Protein AF-A0A1J3HWL4-F1 (afdb_monomer_lite)

Radius of gyration: 14.66 Å; chains: 1; bounding box: 35×36×39 Å

pLDDT: mean 94.01, 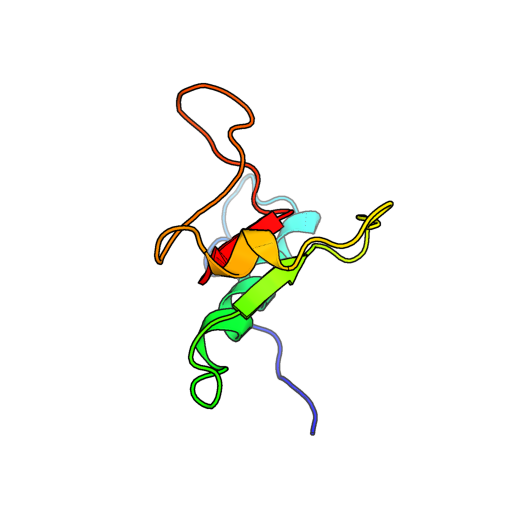std 3.77, range [71.19, 97.44]

Foldseek 3Di:
DDDDADADPCCPPPPDDPVCRRVCVLVCVVVVVVDPKDKAAAPPDDDPDDDPCLRVDDQWDFDDPDPPHGDPRIIMD

Sequence (77 aa):
VRVENLENPYKKQTNFDNRFKLSLNKLYAWSLSNYDRVVMLDADNLFLKNTDELFQCGQFCAVFINPCIFHTGLFVL

Secondary structure (DSSP, 8-state):
-PPPPPPPTTTTSTT--GGGTTGGGGGGGGG-TT-S--EEE-TT---SS--GGGGGS-SSEEEEEETTEEEEEEEE-

Organism: Noccaea caerulescens (NCBI:txid107243)

Structure (mmCIF, N/CA/C/O backbone):
data_AF-A0A1J3HWL4-F1
#
_entry.id   AF-A0A1J3HWL4-F1
#
loop_
_atom_site.group_PDB
_atom_site.id
_atom_site.type_symbol
_atom_site.label_atom_id
_atom_site.label_alt_id
_atom_site.label_comp_id
_atom_site.label_asym_id
_atom_site.label_entity_id
_atom_site.label_seq_id
_atom_site.pdbx_PDB_ins_code
_ato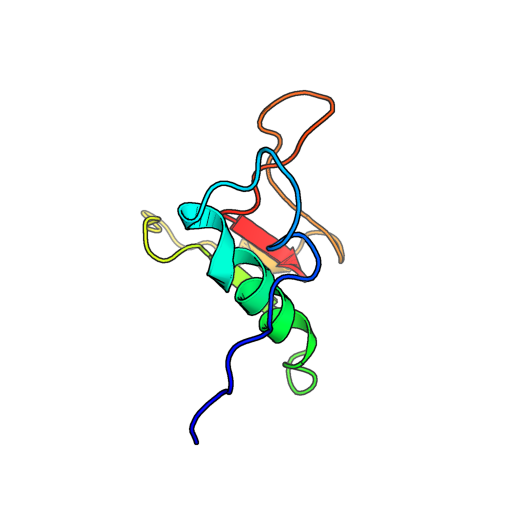m_site.Cartn_x
_atom_site.Cartn_y
_atom_site.Cartn_z
_atom_site.occupancy
_atom_site.B_iso_or_equiv
_atom_site.auth_seq_id
_atom_site.auth_comp_id
_atom_site.auth_asym_id
_atom_site.auth_atom_id
_atom_site.pdbx_PDB_model_num
ATOM 1 N N . VAL A 1 1 ? -7.369 -17.888 -1.326 1.00 71.19 1 VAL A N 1
ATOM 2 C CA . VAL A 1 1 ? -7.299 -17.096 -2.578 1.00 71.19 1 VAL A CA 1
ATOM 3 C C . VAL A 1 1 ? -5.867 -16.612 -2.730 1.00 71.19 1 VAL A C 1
ATOM 5 O O . VAL A 1 1 ? -5.317 -16.143 -1.743 1.00 71.19 1 VAL A O 1
ATOM 8 N N . ARG A 1 2 ? -5.235 -16.802 -3.892 1.00 84.31 2 ARG A N 1
ATOM 9 C CA . ARG A 1 2 ? -3.884 -16.291 -4.173 1.00 84.31 2 ARG A CA 1
ATOM 10 C C . ARG A 1 2 ? -4.030 -14.958 -4.901 1.00 84.31 2 ARG A C 1
ATOM 12 O O . ARG A 1 2 ? -4.803 -14.886 -5.850 1.00 84.31 2 ARG A O 1
ATOM 19 N N . VAL A 1 3 ? -3.333 -13.926 -4.436 1.00 88.19 3 VAL A N 1
ATOM 20 C CA . VAL A 1 3 ? -3.256 -12.634 -5.130 1.00 88.19 3 VAL A CA 1
ATOM 21 C C . VAL A 1 3 ? -2.045 -12.690 -6.054 1.00 88.19 3 VAL A C 1
ATOM 23 O O . VAL A 1 3 ? -0.947 -13.035 -5.611 1.00 88.19 3 VAL A O 1
ATOM 26 N N . GLU A 1 4 ? -2.257 -12.427 -7.341 1.00 94.81 4 GLU A N 1
ATOM 27 C CA . GLU A 1 4 ? -1.171 -12.375 -8.320 1.00 94.81 4 GLU A CA 1
ATOM 28 C C . GLU A 1 4 ? -0.318 -11.119 -8.118 1.00 94.81 4 GLU A C 1
ATOM 30 O O . GLU A 1 4 ? -0.800 -10.093 -7.645 1.00 94.81 4 GLU A O 1
ATOM 35 N N . ASN A 1 5 ? 0.969 -11.202 -8.455 1.00 95.19 5 ASN A N 1
ATOM 36 C CA . ASN A 1 5 ? 1.865 -10.055 -8.333 1.00 95.19 5 ASN A CA 1
ATOM 37 C C . ASN A 1 5 ? 1.618 -9.053 -9.463 1.00 95.19 5 ASN A C 1
ATOM 39 O O . ASN A 1 5 ? 1.514 -9.433 -10.630 1.00 95.19 5 ASN A O 1
ATOM 43 N N . LEU A 1 6 ? 1.636 -7.768 -9.124 1.00 94.56 6 LEU A N 1
ATOM 44 C CA . LEU A 1 6 ? 1.633 -6.689 -10.091 1.00 94.56 6 LEU A CA 1
ATOM 45 C C . LEU A 1 6 ? 3.051 -6.459 -10.620 1.00 94.56 6 LEU A C 1
ATOM 47 O O . LEU A 1 6 ? 3.988 -6.163 -9.876 1.00 94.56 6 LEU A O 1
ATOM 51 N N . GLU A 1 7 ? 3.206 -6.592 -11.934 1.00 93.06 7 GLU A N 1
ATOM 52 C CA . GLU A 1 7 ? 4.473 -6.354 -12.617 1.00 93.06 7 GLU A CA 1
ATOM 53 C C . GLU A 1 7 ? 4.819 -4.862 -12.615 1.00 93.06 7 GLU A C 1
ATOM 55 O O . GLU A 1 7 ? 4.068 -4.035 -13.133 1.00 93.06 7 GLU A O 1
ATOM 60 N N . ASN A 1 8 ? 5.984 -4.509 -12.067 1.00 94.94 8 ASN A N 1
ATOM 61 C CA . ASN A 1 8 ? 6.437 -3.123 -12.055 1.00 94.94 8 ASN A CA 1
ATOM 62 C C . ASN A 1 8 ? 6.733 -2.640 -13.497 1.00 94.94 8 ASN A C 1
ATOM 64 O O . ASN A 1 8 ? 7.643 -3.182 -14.139 1.00 94.94 8 ASN A O 1
ATOM 68 N N . PRO A 1 9 ? 6.025 -1.617 -14.023 1.00 95.00 9 PRO A N 1
ATOM 69 C CA . PRO A 1 9 ? 6.207 -1.135 -15.394 1.00 95.00 9 PRO A CA 1
ATOM 70 C C . PRO A 1 9 ? 7.594 -0.519 -15.621 1.00 95.00 9 PRO A C 1
ATOM 72 O O . PRO A 1 9 ? 8.071 -0.465 -16.754 1.00 95.00 9 PRO A O 1
ATOM 75 N N . TYR A 1 10 ? 8.280 -0.117 -14.550 1.00 94.69 10 TYR A N 1
ATOM 76 C CA . TYR A 1 10 ? 9.610 0.482 -14.595 1.00 94.69 10 TYR A CA 1
ATOM 77 C C . TYR A 1 10 ? 10.748 -0.545 -14.532 1.00 94.69 10 TYR A C 1
ATOM 79 O O . TYR A 1 10 ? 11.910 -0.161 -14.638 1.00 94.69 10 TYR A O 1
ATOM 87 N N . LYS A 1 11 ? 10.451 -1.853 -14.445 1.00 93.94 11 L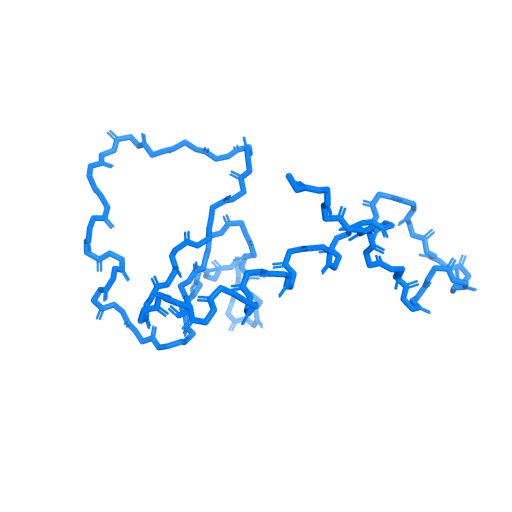YS A N 1
ATOM 88 C CA . LYS A 1 11 ? 11.458 -2.925 -14.295 1.00 93.94 11 LYS A CA 1
ATOM 89 C C . LYS A 1 11 ? 12.534 -2.990 -15.390 1.00 93.94 11 LYS A C 1
ATOM 91 O O . LYS A 1 11 ? 13.527 -3.686 -15.224 1.00 93.94 11 LYS A O 1
ATOM 96 N N . LYS A 1 12 ? 12.304 -2.339 -16.536 1.00 93.88 12 LYS A N 1
ATOM 97 C CA . LYS A 1 12 ? 13.227 -2.296 -17.686 1.00 93.88 12 LYS A CA 1
ATOM 98 C C . LYS A 1 12 ? 14.077 -1.020 -17.744 1.00 93.88 12 LYS A C 1
ATOM 100 O O . LYS A 1 12 ? 14.839 -0.856 -18.692 1.00 93.88 12 LYS A O 1
ATOM 105 N N . GLN A 1 13 ? 13.918 -0.093 -16.798 1.00 95.75 13 GLN A N 1
ATOM 106 C CA . GLN A 1 13 ? 14.734 1.120 -16.754 1.00 95.75 13 GLN A CA 1
ATOM 107 C C . GLN A 1 13 ? 16.189 0.783 -16.415 1.00 95.75 13 GLN A C 1
ATOM 109 O O . GLN A 1 13 ? 16.462 -0.143 -15.656 1.00 95.75 13 GLN A O 1
ATOM 114 N N . THR A 1 14 ? 17.125 1.560 -16.961 1.00 94.00 14 THR A N 1
ATOM 115 C CA . THR A 1 14 ? 18.574 1.335 -16.809 1.00 94.00 14 THR A CA 1
ATOM 116 C C . THR A 1 14 ? 19.038 1.345 -15.353 1.00 94.00 14 THR A C 1
ATOM 118 O O . THR A 1 14 ? 19.913 0.567 -14.995 1.00 94.00 14 THR A O 1
ATOM 121 N N . ASN A 1 15 ? 18.415 2.171 -14.508 1.00 93.62 15 ASN A N 1
ATOM 122 C CA . ASN A 1 15 ? 18.737 2.307 -13.084 1.00 93.62 15 ASN A CA 1
ATOM 123 C C . ASN A 1 15 ? 17.661 1.678 -12.182 1.00 93.62 15 ASN A C 1
ATOM 125 O O . ASN A 1 15 ? 17.401 2.171 -11.085 1.00 93.62 15 ASN A O 1
ATOM 129 N N . PHE A 1 16 ? 16.976 0.634 -12.658 1.00 94.81 16 PHE A N 1
ATOM 130 C CA . PHE A 1 16 ? 15.958 -0.040 -11.861 1.00 94.81 16 PHE A CA 1
ATOM 131 C C . PHE A 1 16 ? 16.594 -0.864 -10.736 1.00 94.81 16 PHE A C 1
ATOM 133 O O . PHE A 1 16 ? 17.356 -1.797 -10.984 1.00 94.81 16 PHE A O 1
ATOM 140 N N . ASP A 1 17 ? 16.236 -0.552 -9.492 1.00 94.81 17 ASP A N 1
ATOM 141 C CA . ASP A 1 17 ? 16.625 -1.361 -8.341 1.00 94.81 17 ASP A CA 1
ATOM 142 C C . ASP A 1 17 ? 15.616 -2.504 -8.135 1.00 94.81 17 ASP A C 1
ATOM 144 O O . ASP A 1 17 ? 14.418 -2.289 -7.918 1.00 94.81 17 ASP A O 1
ATOM 148 N N . ASN A 1 18 ? 16.126 -3.739 -8.176 1.00 93.12 18 ASN A N 1
ATOM 149 C CA . ASN A 1 18 ? 15.352 -4.971 -8.024 1.00 93.12 18 ASN A CA 1
ATOM 150 C C . ASN A 1 18 ? 14.524 -5.025 -6.737 1.00 93.12 18 ASN A C 1
ATOM 152 O O . ASN A 1 18 ? 13.503 -5.718 -6.707 1.00 93.12 18 ASN A O 1
ATOM 156 N N . ARG A 1 19 ? 14.901 -4.284 -5.690 1.00 93.06 19 ARG A N 1
ATOM 157 C CA . ARG A 1 19 ? 14.113 -4.212 -4.455 1.00 93.06 19 ARG A CA 1
ATOM 158 C C . ARG A 1 19 ? 12.709 -3.638 -4.676 1.00 93.06 19 ARG A C 1
ATOM 160 O O . ARG A 1 19 ? 11.796 -3.965 -3.926 1.00 93.06 19 ARG A O 1
ATOM 167 N N . PHE A 1 20 ? 12.510 -2.835 -5.726 1.00 92.44 20 PHE A N 1
ATOM 168 C CA . PHE A 1 20 ? 11.209 -2.249 -6.058 1.00 92.44 20 PHE A CA 1
ATOM 169 C C . PHE A 1 20 ? 10.351 -3.120 -6.982 1.00 92.44 20 PHE A C 1
ATOM 171 O O . PHE A 1 20 ? 9.260 -2.708 -7.387 1.00 92.44 20 PHE A O 1
ATOM 178 N N . LYS A 1 21 ? 10.804 -4.337 -7.318 1.00 95.06 21 LYS A N 1
ATOM 179 C CA . LYS A 1 21 ? 10.103 -5.254 -8.234 1.00 95.06 21 LYS A CA 1
ATOM 180 C C . LYS A 1 21 ? 8.634 -5.467 -7.866 1.00 95.06 2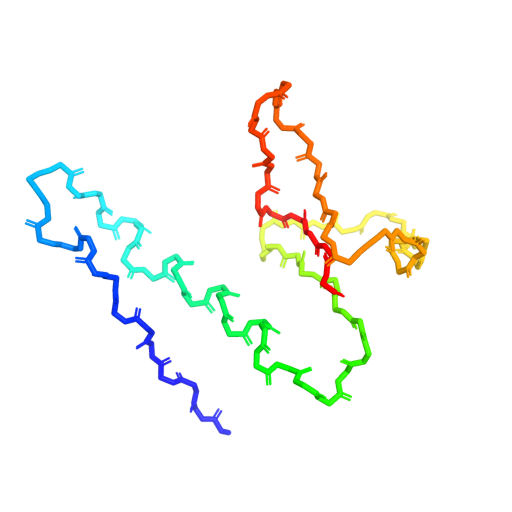1 LYS A C 1
ATOM 182 O O . LYS A 1 21 ? 7.806 -5.537 -8.765 1.00 95.06 21 LYS A O 1
ATOM 187 N N . LEU A 1 22 ? 8.325 -5.544 -6.572 1.00 94.44 22 LEU A N 1
ATOM 188 C CA . LEU A 1 22 ? 6.981 -5.834 -6.061 1.00 94.44 22 LEU A CA 1
ATOM 189 C C . LEU A 1 22 ? 6.352 -4.664 -5.291 1.00 94.44 22 LEU A C 1
ATOM 191 O O . LEU A 1 22 ? 5.288 -4.825 -4.702 1.00 94.44 22 LEU A O 1
ATOM 195 N N . SER A 1 23 ? 6.968 -3.476 -5.288 1.00 93.12 23 SER A N 1
ATOM 196 C CA . SER A 1 23 ? 6.474 -2.343 -4.488 1.00 93.12 23 SER A CA 1
ATOM 197 C C . SER A 1 23 ? 5.064 -1.898 -4.869 1.00 93.12 23 SER A C 1
ATOM 199 O O . SER A 1 23 ? 4.335 -1.399 -4.017 1.00 93.12 23 SER A O 1
ATOM 201 N N . LEU A 1 24 ? 4.652 -2.117 -6.120 1.00 94.56 24 LEU A N 1
ATOM 202 C CA . LEU A 1 24 ? 3.310 -1.761 -6.574 1.00 94.56 24 LEU A CA 1
ATOM 203 C C . LEU A 1 24 ? 2.222 -2.743 -6.123 1.00 94.56 24 LEU A C 1
ATOM 205 O O . LEU A 1 24 ? 1.048 -2.403 -6.224 1.00 94.56 24 LEU A O 1
ATOM 209 N N . ASN A 1 25 ? 2.568 -3.899 -5.544 1.00 95.06 25 ASN A N 1
ATOM 210 C CA . ASN A 1 25 ? 1.573 -4.769 -4.906 1.00 95.06 25 ASN A CA 1
ATOM 211 C C . ASN A 1 25 ? 0.825 -4.051 -3.774 1.00 95.06 25 ASN A C 1
ATOM 213 O O . ASN A 1 25 ? -0.317 -4.399 -3.487 1.00 95.06 25 ASN A O 1
ATOM 217 N N . LYS A 1 26 ? 1.423 -3.016 -3.164 1.00 94.69 26 LYS A N 1
ATOM 218 C CA . LYS A 1 26 ? 0.739 -2.167 -2.177 1.00 94.69 26 LYS A CA 1
ATOM 219 C C . LYS A 1 26 ? -0.553 -1.545 -2.727 1.00 94.69 26 LYS A C 1
ATOM 221 O O . LYS A 1 26 ? -1.476 -1.292 -1.963 1.00 94.69 26 LYS A O 1
ATOM 226 N N . LEU A 1 27 ? -0.653 -1.345 -4.046 1.00 94.62 27 LEU A N 1
ATOM 227 C CA . LEU A 1 27 ? -1.838 -0.771 -4.688 1.00 94.62 27 LEU A CA 1
ATOM 228 C C . LEU A 1 27 ? -3.072 -1.679 -4.616 1.00 94.62 27 LEU A C 1
ATOM 230 O O . LEU A 1 27 ? -4.185 -1.177 -4.749 1.00 94.62 27 LEU A O 1
ATOM 234 N N . TYR A 1 28 ? -2.915 -2.979 -4.330 1.00 95.12 28 TYR A N 1
ATOM 235 C CA . TYR A 1 28 ? -4.061 -3.857 -4.070 1.00 95.12 28 TYR A CA 1
ATOM 236 C C . TYR A 1 28 ? -4.892 -3.414 -2.856 1.00 95.12 28 TYR A C 1
ATOM 238 O O . TYR A 1 28 ? -6.050 -3.805 -2.752 1.00 95.12 28 TYR A O 1
ATOM 246 N N . ALA A 1 29 ? -4.371 -2.542 -1.982 1.00 94.75 29 ALA A N 1
ATOM 247 C CA . ALA A 1 29 ? -5.170 -1.917 -0.928 1.00 94.75 29 ALA A CA 1
ATOM 248 C C . ALA A 1 29 ? -6.410 -1.185 -1.484 1.00 94.75 29 ALA A C 1
ATOM 250 O O . ALA A 1 29 ? -7.474 -1.250 -0.879 1.00 94.75 29 ALA A O 1
ATOM 251 N N . TRP A 1 30 ? -6.326 -0.580 -2.677 1.00 94.75 30 TRP A N 1
ATOM 252 C CA . TRP A 1 30 ? -7.471 0.079 -3.322 1.00 94.75 30 TRP A CA 1
ATOM 253 C C . TRP A 1 30 ? -8.512 -0.890 -3.891 1.00 94.75 30 TRP A C 1
ATOM 255 O O . TRP A 1 30 ? -9.624 -0.463 -4.194 1.00 94.75 30 TRP A O 1
ATOM 265 N N . SER A 1 31 ? -8.203 -2.184 -4.039 1.00 95.19 31 SER A N 1
ATOM 266 C CA . SER A 1 31 ? -9.208 -3.168 -4.459 1.00 95.19 31 SER A CA 1
ATOM 267 C C . SER A 1 31 ? -10.046 -3.698 -3.293 1.00 95.19 31 SER A C 1
ATOM 269 O O . SER A 1 31 ? -10.922 -4.533 -3.505 1.00 95.19 31 SER A O 1
ATOM 271 N N . LEU A 1 32 ? -9.798 -3.239 -2.062 1.00 94.75 32 LEU A N 1
ATOM 272 C CA . LEU A 1 32 ? -10.570 -3.575 -0.864 1.00 94.75 32 LEU A CA 1
ATOM 273 C C . LEU A 1 32 ? -11.893 -2.786 -0.801 1.00 94.75 32 LEU A C 1
ATOM 275 O O . LEU A 1 32 ? -12.230 -2.194 0.217 1.00 94.75 32 LEU A O 1
ATOM 279 N N . SER A 1 33 ? -12.677 -2.813 -1.881 1.00 95.38 33 SER A N 1
ATOM 280 C CA . SER A 1 33 ? -13.912 -2.025 -2.047 1.00 95.38 33 SER A CA 1
ATOM 281 C C . SER A 1 33 ? -15.057 -2.396 -1.097 1.00 95.38 33 SER A C 1
ATOM 283 O O . SER A 1 33 ? -16.099 -1.753 -1.116 1.00 95.38 33 SER A O 1
ATOM 285 N N . ASN A 1 34 ? -14.894 -3.457 -0.304 1.00 97.06 34 ASN A N 1
ATOM 286 C CA . ASN A 1 34 ? -15.865 -3.877 0.708 1.00 97.06 34 ASN A CA 1
ATOM 287 C C . ASN A 1 34 ? -15.683 -3.135 2.043 1.00 97.06 34 ASN A C 1
ATOM 289 O O . ASN A 1 34 ? -16.421 -3.405 2.987 1.00 97.06 34 ASN A O 1
ATOM 293 N N . TYR A 1 35 ? -14.680 -2.260 2.138 1.00 95.75 35 TYR A N 1
ATOM 294 C CA . TYR A 1 35 ? -14.401 -1.445 3.312 1.00 95.75 35 TYR A CA 1
ATOM 295 C C . TYR A 1 35 ? -14.602 0.025 2.966 1.00 95.75 35 TYR A C 1
ATOM 297 O O . TYR A 1 35 ? -14.129 0.486 1.929 1.00 95.75 35 TYR A O 1
ATOM 305 N N . ASP A 1 36 ? -15.247 0.764 3.866 1.00 93.88 36 ASP A N 1
ATOM 306 C CA . ASP A 1 36 ? -15.395 2.214 3.717 1.00 93.88 36 ASP A CA 1
ATOM 307 C C . ASP A 1 36 ? -14.050 2.933 3.862 1.00 93.88 36 ASP A C 1
ATOM 309 O O . ASP A 1 36 ? -13.829 3.974 3.248 1.00 93.88 36 ASP A O 1
ATOM 313 N N . ARG A 1 37 ? -13.164 2.381 4.704 1.00 94.25 37 ARG A N 1
ATOM 314 C CA . ARG A 1 37 ? -11.863 2.953 5.057 1.00 94.25 37 ARG A CA 1
ATOM 315 C C . ARG A 1 37 ? -10.827 1.869 5.315 1.00 94.25 37 ARG A C 1
ATOM 317 O O . ARG A 1 37 ? -11.140 0.857 5.946 1.00 94.25 37 ARG A O 1
ATOM 324 N N . VAL A 1 38 ? -9.583 2.109 4.906 1.00 95.62 38 VAL A N 1
ATOM 325 C CA . VAL A 1 38 ? -8.462 1.181 5.133 1.00 95.62 38 VAL A CA 1
ATOM 326 C C . VAL A 1 38 ? -7.252 1.939 5.667 1.00 95.62 38 VAL A C 1
ATOM 328 O O . VAL A 1 38 ? -6.787 2.891 5.051 1.00 95.62 38 VAL A O 1
ATOM 331 N N . VAL A 1 39 ? -6.694 1.483 6.790 1.00 95.81 39 VAL A N 1
ATOM 332 C CA . VAL A 1 39 ? -5.366 1.909 7.254 1.00 95.81 39 VAL A CA 1
ATOM 333 C C . VAL A 1 39 ? -4.352 0.875 6.775 1.00 95.81 39 VAL A C 1
ATOM 335 O O . VAL A 1 39 ? -4.389 -0.279 7.199 1.00 95.81 39 VAL A O 1
ATOM 338 N N . MET A 1 40 ? -3.455 1.281 5.880 1.00 95.69 40 MET A N 1
ATOM 339 C CA . MET A 1 40 ? -2.343 0.453 5.422 1.00 95.69 40 MET A CA 1
ATOM 340 C C . MET A 1 40 ? -1.128 0.700 6.315 1.00 95.69 40 MET A C 1
ATOM 342 O O . MET A 1 40 ? -0.720 1.848 6.492 1.00 95.69 40 MET A O 1
ATOM 346 N N . LEU A 1 41 ? -0.538 -0.377 6.833 1.00 96.31 41 LEU A N 1
ATOM 347 C CA . LEU A 1 41 ? 0.701 -0.369 7.609 1.00 96.31 41 LEU A CA 1
ATOM 348 C C . LEU A 1 41 ? 1.693 -1.349 6.974 1.00 96.31 41 LEU A C 1
ATOM 350 O O . LEU A 1 41 ? 1.334 -2.495 6.692 1.00 96.31 41 LEU A O 1
ATOM 354 N N . ASP A 1 42 ? 2.933 -0.919 6.759 1.00 95.31 42 ASP A N 1
ATOM 355 C CA . ASP A 1 42 ? 3.995 -1.811 6.301 1.00 95.31 42 ASP A CA 1
ATOM 356 C C . ASP A 1 42 ? 4.317 -2.877 7.360 1.00 95.31 42 ASP A C 1
ATOM 358 O O . ASP A 1 42 ? 4.242 -2.651 8.568 1.00 95.31 42 ASP A O 1
ATOM 362 N N . ALA A 1 43 ? 4.703 -4.068 6.897 1.00 95.06 43 ALA A N 1
ATOM 363 C CA . ALA A 1 43 ? 4.951 -5.227 7.758 1.00 95.06 43 ALA A CA 1
ATOM 364 C C . ALA A 1 43 ? 6.153 -5.062 8.710 1.00 95.06 43 ALA A C 1
ATOM 366 O O . ALA A 1 43 ? 6.344 -5.880 9.607 1.00 95.06 43 ALA A O 1
ATOM 367 N N . ASP A 1 44 ? 6.975 -4.035 8.502 1.00 95.38 44 ASP A N 1
ATOM 368 C CA . ASP A 1 44 ? 8.116 -3.670 9.341 1.00 95.38 44 ASP A CA 1
ATOM 369 C C . ASP A 1 44 ? 7.782 -2.553 10.347 1.00 95.38 44 ASP A C 1
ATOM 371 O O . ASP A 1 44 ? 8.675 -2.000 10.994 1.00 95.38 44 ASP A O 1
ATOM 375 N N . ASN A 1 45 ? 6.504 -2.200 10.509 1.00 94.50 45 ASN A N 1
ATOM 376 C CA . ASN A 1 45 ? 6.043 -1.245 11.511 1.00 94.50 45 ASN A CA 1
ATOM 377 C C . ASN A 1 45 ? 5.219 -1.936 12.608 1.00 94.50 45 ASN A C 1
ATOM 379 O O . ASN A 1 45 ? 4.604 -2.981 12.402 1.00 94.50 45 ASN A O 1
ATOM 383 N N . LEU A 1 46 ? 5.213 -1.334 13.800 1.00 96.50 46 LEU A N 1
ATOM 384 C CA . LEU A 1 46 ? 4.516 -1.850 14.977 1.00 96.50 46 LEU A CA 1
ATOM 385 C C . LEU A 1 46 ? 3.740 -0.726 15.666 1.00 96.50 46 LEU A C 1
ATOM 387 O O . LEU A 1 46 ? 4.309 0.314 16.002 1.00 96.50 46 LEU A O 1
ATOM 391 N N . PHE A 1 47 ? 2.458 -0.957 15.941 1.00 96.00 47 PHE A N 1
ATOM 392 C CA . PHE A 1 47 ? 1.677 -0.071 16.800 1.00 96.00 47 PHE A CA 1
ATOM 393 C C . PHE A 1 47 ? 2.007 -0.318 18.273 1.00 96.00 47 PHE A C 1
ATOM 395 O O . PHE A 1 47 ? 1.947 -1.444 18.759 1.00 96.00 47 PHE A O 1
ATOM 402 N N . LEU A 1 48 ? 2.330 0.755 18.996 1.00 97.44 48 LEU A N 1
ATOM 403 C CA . LEU A 1 48 ? 2.614 0.706 20.437 1.00 97.44 48 LEU A CA 1
ATOM 404 C C . LEU A 1 48 ? 1.404 1.102 21.299 1.00 97.44 48 LEU A C 1
ATOM 406 O O . LEU A 1 48 ? 1.436 0.954 22.519 1.00 97.44 48 LEU A O 1
ATOM 410 N N . LYS A 1 49 ? 0.361 1.659 20.674 1.00 97.31 49 LYS A N 1
ATOM 411 C CA . LYS A 1 49 ? -0.874 2.163 21.290 1.00 97.31 49 LYS A CA 1
ATOM 412 C C . LYS A 1 49 ? -2.057 1.898 20.348 1.00 97.31 49 LYS A C 1
ATOM 414 O O . LYS A 1 49 ? -1.837 1.571 19.182 1.00 97.31 49 LYS A O 1
ATOM 419 N N . ASN A 1 50 ? -3.288 2.031 20.850 1.00 96.94 50 ASN A N 1
ATOM 420 C CA . ASN A 1 50 ? -4.479 2.084 19.994 1.00 96.94 50 ASN A CA 1
ATOM 421 C C . ASN A 1 50 ? -4.330 3.246 18.989 1.00 96.94 50 ASN A C 1
ATOM 423 O O . ASN A 1 50 ? -3.721 4.257 19.337 1.00 96.94 50 ASN A O 1
ATOM 427 N N . THR A 1 51 ? -4.810 3.044 17.761 1.00 96.19 51 THR A N 1
ATOM 428 C CA . THR A 1 51 ? -4.669 3.990 16.642 1.00 96.19 51 THR A CA 1
ATOM 429 C C . THR A 1 51 ? -5.985 4.188 15.883 1.00 96.19 51 THR A C 1
ATOM 431 O O . THR A 1 51 ? -5.991 4.531 14.699 1.00 96.19 51 THR A O 1
ATOM 434 N N . ASP A 1 52 ? -7.124 3.965 16.544 1.00 96.44 52 ASP A N 1
ATOM 435 C CA . ASP A 1 52 ? -8.446 4.078 15.916 1.00 96.44 52 ASP A CA 1
ATOM 436 C C . ASP A 1 52 ? -8.726 5.512 15.423 1.00 96.44 52 ASP A C 1
ATOM 438 O O . ASP A 1 52 ? -9.507 5.720 14.492 1.00 96.44 52 ASP A O 1
ATOM 442 N N . GLU A 1 53 ? -8.041 6.518 15.974 1.00 95.94 53 GLU A N 1
ATOM 443 C CA . GLU A 1 53 ? -8.091 7.902 15.504 1.00 95.94 53 GLU A CA 1
ATOM 444 C C . GLU A 1 53 ? -7.607 8.080 14.058 1.00 95.94 53 GLU A C 1
ATOM 446 O O . GLU A 1 53 ? -8.010 9.037 13.396 1.00 95.94 53 GLU A O 1
ATOM 451 N N . LEU A 1 54 ? -6.798 7.157 13.521 1.00 95.56 54 LEU A N 1
ATOM 452 C CA . LEU A 1 54 ? -6.346 7.216 12.127 1.00 95.56 54 LEU A CA 1
ATOM 453 C C . LEU A 1 54 ? -7.525 7.164 11.145 1.00 95.56 54 LEU A C 1
ATOM 455 O O . LEU A 1 54 ? -7.495 7.828 10.109 1.00 95.56 54 LEU A O 1
ATOM 459 N N . PHE A 1 55 ? -8.609 6.466 11.499 1.00 95.50 55 PHE A N 1
ATOM 460 C CA . PHE A 1 55 ? -9.833 6.405 10.693 1.00 95.50 55 PHE A CA 1
ATOM 461 C C . PHE A 1 55 ? -10.622 7.724 10.664 1.00 95.50 55 PHE A C 1
ATOM 463 O O . PHE A 1 55 ? -11.578 7.848 9.899 1.00 95.50 55 PHE A O 1
ATOM 470 N N . GLN A 1 56 ? -10.238 8.722 11.466 1.00 94.62 56 GLN A N 1
ATOM 471 C CA . GLN A 1 56 ? -10.862 10.049 11.482 1.00 94.62 56 GLN A CA 1
ATOM 472 C C . GLN A 1 56 ? -10.188 11.037 10.517 1.00 94.62 56 GLN A C 1
ATOM 474 O O . GLN A 1 56 ? -10.704 12.132 10.303 1.00 94.62 56 GLN A O 1
ATOM 479 N N . CYS A 1 57 ? -9.049 10.680 9.916 1.00 93.44 57 CYS A N 1
ATOM 480 C CA . CYS A 1 57 ? -8.346 11.558 8.982 1.00 93.44 57 CYS A CA 1
ATOM 481 C C . CYS A 1 57 ? -9.044 11.607 7.593 1.00 93.44 57 CYS A C 1
ATOM 483 O O . CYS A 1 57 ? -10.024 10.905 7.350 1.00 93.44 57 CYS A O 1
ATOM 485 N N . GLY A 1 58 ? -8.570 12.437 6.656 1.00 87.62 58 GLY A N 1
ATOM 486 C CA . GLY A 1 58 ? -9.062 12.489 5.266 1.00 87.62 58 GLY A CA 1
ATOM 487 C C . GLY A 1 58 ? -8.839 11.211 4.426 1.00 87.62 58 GLY A C 1
ATOM 488 O O . GLY A 1 58 ? -8.311 10.216 4.906 1.00 87.62 58 GLY A O 1
ATOM 489 N N . GLN A 1 59 ? -9.267 11.236 3.159 1.00 77.75 59 GLN A N 1
ATOM 490 C CA . GLN A 1 59 ? -9.303 10.052 2.273 1.00 77.75 59 GLN A CA 1
ATOM 491 C C . GLN A 1 59 ? -7.961 9.726 1.590 1.00 77.75 59 GLN A C 1
ATOM 493 O O . GLN A 1 59 ? -7.753 8.632 1.084 1.00 77.75 59 GLN A O 1
ATOM 498 N N . PHE A 1 60 ? -7.013 10.661 1.611 1.00 93.12 60 PHE A N 1
ATOM 499 C CA . PHE A 1 60 ? -5.610 10.272 1.599 1.00 93.12 60 PHE A CA 1
ATOM 500 C C . PHE A 1 60 ? -4.903 10.985 2.740 1.00 93.12 60 PHE A C 1
ATOM 502 O O . PHE A 1 60 ? -4.821 12.215 2.757 1.00 93.12 60 PHE A O 1
ATOM 509 N N . CYS A 1 61 ? -4.379 10.209 3.681 1.00 94.50 61 CYS A N 1
ATOM 510 C CA . CYS A 1 61 ? -3.482 10.713 4.711 1.00 94.50 61 CYS A CA 1
ATOM 511 C C . CYS A 1 61 ? -2.239 9.862 4.773 1.00 94.50 61 CYS A C 1
ATOM 513 O O . CYS A 1 61 ? -2.319 8.639 4.755 1.00 94.50 61 CYS A O 1
ATOM 515 N N . ALA A 1 62 ? -1.107 10.519 4.950 1.00 95.50 62 ALA A N 1
ATOM 516 C CA . ALA A 1 62 ? 0.163 9.884 5.224 1.00 95.50 62 ALA A CA 1
ATOM 517 C C . ALA A 1 62 ? 1.007 10.834 6.077 1.00 95.50 62 ALA A C 1
ATOM 519 O O . ALA A 1 62 ? 0.716 12.029 6.182 1.00 95.50 62 ALA A O 1
ATOM 520 N N . VAL A 1 63 ? 2.067 10.306 6.679 1.00 92.88 63 VAL A N 1
ATOM 521 C CA . VAL A 1 63 ? 3.026 11.113 7.438 1.00 92.88 63 VAL A CA 1
ATOM 522 C C . VAL A 1 63 ? 4.111 11.625 6.496 1.00 92.88 63 VAL A C 1
ATOM 524 O O . VAL A 1 63 ? 4.635 10.872 5.678 1.00 92.88 63 VAL A O 1
ATOM 527 N N . PHE A 1 64 ? 4.476 12.900 6.608 1.00 93.50 64 PHE A N 1
ATOM 528 C CA . PHE A 1 64 ? 5.549 13.489 5.808 1.00 93.50 64 PHE A CA 1
ATOM 529 C C . PHE A 1 64 ? 6.936 13.024 6.278 1.00 93.50 64 PHE A C 1
ATOM 531 O O . PHE A 1 64 ? 7.248 13.103 7.463 1.00 93.50 64 PHE A O 1
ATOM 538 N N . ILE A 1 65 ? 7.786 12.582 5.343 1.00 94.12 65 ILE A N 1
ATOM 539 C CA . ILE A 1 65 ? 9.238 12.433 5.569 1.00 94.12 65 ILE A CA 1
ATOM 540 C C . ILE A 1 65 ? 9.872 13.827 5.584 1.00 94.12 65 ILE A C 1
ATOM 542 O O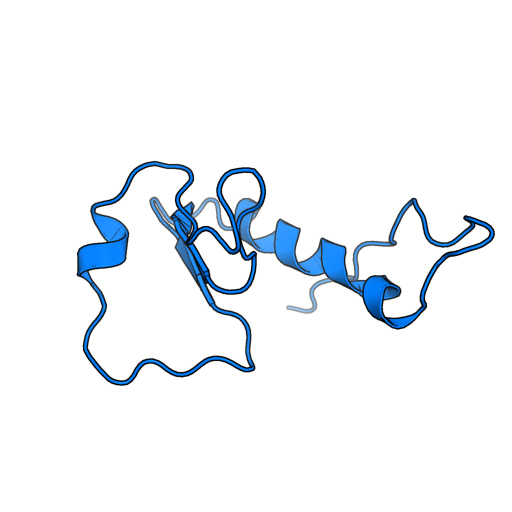 . ILE A 1 65 ? 10.760 14.124 6.377 1.00 94.12 65 ILE A O 1
ATOM 546 N N . ASN A 1 66 ? 9.413 14.681 4.667 1.00 93.62 66 ASN A N 1
ATOM 547 C CA . ASN A 1 66 ? 9.786 16.082 4.528 1.00 93.62 66 ASN A CA 1
ATOM 548 C C . ASN A 1 66 ? 8.609 16.858 3.893 1.00 93.62 66 ASN A C 1
ATOM 550 O O . ASN A 1 66 ? 7.648 16.2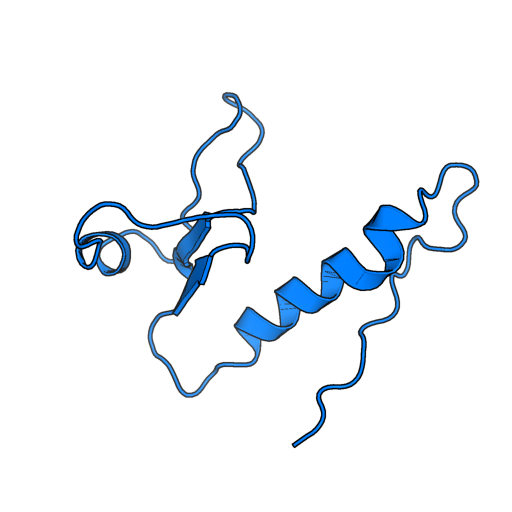23 3.456 1.00 93.62 66 ASN A O 1
ATOM 554 N N . PRO A 1 67 ? 8.668 18.199 3.781 1.00 93.31 67 PRO A N 1
ATOM 555 C CA . PRO A 1 67 ? 7.542 19.007 3.295 1.00 93.31 67 PRO A CA 1
ATOM 556 C C . PRO A 1 67 ? 6.995 18.655 1.899 1.00 93.31 67 PRO A C 1
ATOM 558 O O . PRO A 1 67 ? 5.885 19.062 1.574 1.00 93.31 67 PRO A O 1
ATOM 561 N N . CYS A 1 68 ? 7.743 17.917 1.074 1.00 95.44 68 CYS A N 1
ATOM 562 C CA . CYS A 1 68 ? 7.353 17.560 -0.292 1.00 95.44 68 CYS A CA 1
ATOM 563 C C . CYS A 1 68 ? 7.001 16.074 -0.465 1.00 95.44 68 CYS A C 1
ATOM 565 O O . CYS A 1 68 ? 6.392 15.710 -1.468 1.00 95.44 68 CYS A O 1
ATOM 567 N N . ILE A 1 69 ? 7.427 15.201 0.456 1.00 94.88 69 ILE A N 1
ATOM 568 C CA . ILE A 1 69 ? 7.376 13.743 0.281 1.00 94.88 69 ILE A CA 1
ATOM 569 C C . ILE A 1 69 ? 6.806 13.090 1.536 1.00 94.88 69 ILE A C 1
ATOM 571 O O . ILE A 1 69 ? 7.336 13.260 2.636 1.00 94.88 69 ILE A O 1
ATOM 575 N N . PHE A 1 70 ? 5.762 12.286 1.359 1.00 95.25 70 PHE A N 1
ATOM 576 C CA . PHE A 1 70 ? 5.200 11.447 2.411 1.00 95.25 70 PHE A CA 1
ATOM 577 C C . PHE A 1 70 ? 5.801 10.038 2.436 1.00 95.25 70 PHE A C 1
ATOM 579 O O . PHE A 1 70 ? 6.290 9.521 1.431 1.00 95.25 70 PHE A O 1
ATOM 586 N N . HIS A 1 71 ? 5.767 9.418 3.612 1.00 94.31 71 HIS A N 1
ATOM 587 C CA . HIS A 1 71 ? 6.182 8.044 3.842 1.00 94.31 71 HIS A CA 1
ATOM 588 C C . HIS A 1 71 ? 5.019 7.104 3.523 1.00 94.31 71 HIS A C 1
ATOM 590 O O . HIS A 1 71 ? 3.917 7.281 4.030 1.00 94.31 71 HIS A O 1
ATOM 596 N N . THR A 1 72 ? 5.260 6.081 2.704 1.00 93.81 72 THR A N 1
ATOM 597 C CA . THR A 1 72 ? 4.225 5.108 2.299 1.00 93.81 72 THR A CA 1
ATOM 598 C C . THR A 1 72 ? 4.124 3.899 3.230 1.00 93.81 72 THR A C 1
ATOM 600 O O . THR A 1 72 ? 3.428 2.943 2.901 1.00 93.81 72 THR A O 1
ATOM 603 N N . GLY A 1 73 ? 4.825 3.927 4.370 1.00 94.62 73 GLY A N 1
ATOM 604 C CA . GLY A 1 73 ? 4.751 2.871 5.386 1.00 94.62 73 GLY A CA 1
ATOM 605 C C . GLY A 1 73 ? 3.503 2.925 6.264 1.00 94.62 73 GLY A C 1
ATOM 606 O O . GLY A 1 73 ? 3.106 1.908 6.817 1.00 94.62 73 GLY A O 1
ATOM 607 N N . LEU A 1 74 ? 2.852 4.088 6.350 1.00 95.31 74 LEU A N 1
ATOM 608 C CA . LEU A 1 74 ? 1.551 4.251 6.991 1.00 95.31 74 LEU A CA 1
ATOM 609 C C . LEU A 1 74 ? 0.728 5.251 6.182 1.00 95.31 74 LEU A C 1
ATOM 611 O O . LEU A 1 74 ? 1.142 6.404 6.030 1.00 95.31 74 LEU A O 1
ATOM 615 N N . PHE A 1 75 ? -0.434 4.828 5.693 1.00 95.75 75 PHE A N 1
ATOM 616 C CA . PHE A 1 75 ? -1.394 5.731 5.065 1.00 95.75 75 PHE A CA 1
ATOM 617 C C . PHE A 1 75 ? -2.836 5.251 5.231 1.00 95.75 75 PHE A C 1
ATOM 619 O O . PHE A 1 75 ? -3.090 4.074 5.482 1.00 95.75 75 PHE A O 1
ATOM 626 N N . VAL A 1 76 ? -3.777 6.180 5.090 1.00 96.38 76 VAL A N 1
ATOM 627 C CA . VAL A 1 76 ? -5.220 5.931 5.188 1.00 96.38 76 VAL A CA 1
ATOM 628 C C . VAL A 1 76 ? -5.864 6.173 3.829 1.00 96.38 76 VAL A C 1
ATOM 630 O O . VAL A 1 76 ? -5.569 7.193 3.197 1.00 96.38 76 VAL A O 1
ATOM 633 N N . LEU A 1 77 ? -6.716 5.231 3.418 1.00 94.06 77 LEU A N 1
ATOM 634 C CA . LEU A 1 77 ? -7.572 5.253 2.229 1.00 94.06 77 LEU A CA 1
ATOM 635 C C . LEU A 1 77 ? -9.049 5.377 2.609 1.00 94.06 77 LEU A C 1
ATOM 637 O O . LEU A 1 77 ? -9.424 4.857 3.692 1.00 94.06 77 LEU A O 1
#

InterPro domains:
  IPR022751 Alpha-mannosyltransferase [PF11051] (16-59)
  IPR029044 Nucleotide-diphospho-sugar transferases [G3DSA:3.90.550.10] (1-77)
  IPR029044 Nucleotide-diphospho-sugar transferases [SSF53448] (7-77)
  IPR050587 GNT1/Glycosyltransferase 8 [PTHR11183] (2-77)